Protein AF-F9Q895-F1 (afdb_monomer_lite)

InterPro domains:
  IPR038515 Two-component sensor protein CpxA, periplasmic domain superfamily [G3DSA:3.30.450.210] (34-149)

Organism: NCBI:txid1035188

Sequence (151 aa):
MRYKLINFNHLTVRTFSVFWFSFLTLVAMLVALPYFDTRTYSALNESEIAFYQKKLVESIRSNKIKAIISGVPVLPSDRFDAARPVLIDTKTHQIMGALNSEKLDLIRFAENTDSFSPPKRKNFRDLQIAGPFPLYVDEAEDPYSLFFFPM

Radius of gyration: 25.28 Å; chains: 1; bounding box: 60×27×83 Å

Structure (mmCIF, N/CA/C/O backbone):
data_AF-F9Q895-F1
#
_entry.id   AF-F9Q895-F1
#
loop_
_atom_site.group_PDB
_atom_site.id
_atom_site.type_symbol
_atom_site.label_atom_id
_atom_site.label_alt_id
_atom_site.label_comp_id
_atom_site.label_asym_id
_atom_site.label_entity_id
_atom_site.label_seq_id
_atom_site.pdbx_PDB_ins_code
_atom_site.Cartn_x
_atom_site.Cartn_y
_atom_site.Cartn_z
_atom_site.occupancy
_atom_site.B_iso_or_equiv
_atom_site.auth_seq_id
_atom_site.auth_comp_id
_atom_site.auth_asym_id
_atom_site.auth_atom_id
_atom_site.pdbx_PDB_model_num
ATOM 1 N N . MET A 1 1 ? 28.840 11.757 -63.964 1.00 45.25 1 MET A N 1
ATOM 2 C CA . MET A 1 1 ? 28.764 11.948 -62.498 1.00 45.25 1 MET A CA 1
ATOM 3 C C . MET A 1 1 ? 29.198 10.636 -61.851 1.00 45.25 1 MET A C 1
ATOM 5 O O . MET A 1 1 ? 28.571 9.621 -62.114 1.00 45.25 1 MET A O 1
ATOM 9 N N . ARG A 1 2 ? 30.351 10.591 -61.172 1.00 44.59 2 ARG A N 1
ATOM 10 C CA . ARG A 1 2 ? 30.996 9.336 -60.739 1.00 44.59 2 ARG A CA 1
ATOM 11 C C . ARG A 1 2 ? 30.707 9.133 -59.249 1.00 44.59 2 ARG A C 1
ATOM 13 O O . ARG A 1 2 ? 31.228 9.882 -58.430 1.00 44.59 2 ARG A O 1
ATOM 20 N N . TYR A 1 3 ? 29.844 8.177 -58.906 1.00 60.66 3 TYR A N 1
ATOM 21 C CA . TYR A 1 3 ? 29.519 7.868 -57.512 1.00 60.66 3 TYR A CA 1
ATOM 22 C C . TYR A 1 3 ? 30.757 7.294 -56.818 1.00 60.66 3 TYR A C 1
ATOM 24 O O . TYR A 1 3 ? 31.289 6.257 -57.216 1.00 60.66 3 TYR A O 1
ATOM 32 N N . LYS A 1 4 ? 31.256 8.003 -55.805 1.00 57.25 4 LYS A N 1
ATOM 33 C CA . LYS A 1 4 ? 32.358 7.544 -54.960 1.00 57.25 4 LYS A CA 1
ATOM 34 C C . LYS A 1 4 ? 31.756 6.588 -53.927 1.00 57.25 4 LYS A C 1
ATOM 36 O O . LYS A 1 4 ? 31.153 7.036 -52.958 1.00 57.25 4 LYS A O 1
ATOM 41 N N . LEU A 1 5 ? 31.863 5.282 -54.168 1.00 60.59 5 LEU A N 1
ATOM 42 C CA . LEU A 1 5 ? 31.516 4.263 -53.175 1.00 60.59 5 LEU A CA 1
ATOM 43 C C . LEU A 1 5 ? 32.446 4.450 -51.971 1.00 60.59 5 LEU A C 1
ATOM 45 O O . LEU A 1 5 ? 33.668 4.380 -52.104 1.00 60.59 5 LEU A O 1
ATOM 49 N N . ILE A 1 6 ? 31.871 4.774 -50.816 1.00 63.62 6 ILE A N 1
ATOM 50 C CA . ILE A 1 6 ? 32.611 4.929 -49.566 1.00 63.62 6 ILE A CA 1
ATOM 51 C C . ILE A 1 6 ? 33.149 3.543 -49.199 1.00 63.62 6 ILE A C 1
ATOM 53 O O . ILE A 1 6 ? 32.381 2.646 -48.861 1.00 63.62 6 ILE A O 1
ATOM 57 N N . ASN A 1 7 ? 34.463 3.347 -49.312 1.00 65.44 7 ASN A N 1
ATOM 58 C CA . ASN A 1 7 ? 35.105 2.095 -48.928 1.00 65.44 7 ASN A CA 1
ATOM 59 C C . ASN A 1 7 ? 35.292 2.098 -47.405 1.00 65.44 7 ASN A C 1
ATOM 61 O O . ASN A 1 7 ? 36.254 2.666 -46.887 1.00 65.44 7 ASN A O 1
ATOM 65 N N . PHE A 1 8 ? 34.316 1.558 -46.679 1.00 63.22 8 PHE A N 1
ATOM 66 C CA . PHE A 1 8 ? 34.379 1.466 -45.226 1.00 63.22 8 PHE A CA 1
ATOM 67 C C . PHE A 1 8 ? 35.418 0.424 -44.805 1.00 63.22 8 PHE A C 1
ATOM 69 O O . PHE A 1 8 ? 35.373 -0.724 -45.245 1.00 63.22 8 PHE A O 1
ATOM 76 N N . ASN A 1 9 ? 36.337 0.800 -43.912 1.00 77.25 9 ASN A N 1
ATOM 77 C CA . ASN A 1 9 ? 37.245 -0.169 -43.310 1.00 77.25 9 ASN A CA 1
ATOM 78 C C . ASN A 1 9 ? 36.428 -1.165 -42.472 1.00 77.25 9 ASN A C 1
ATOM 80 O O . ASN A 1 9 ? 35.860 -0.805 -41.439 1.00 77.25 9 ASN A O 1
ATOM 84 N N . HIS A 1 10 ? 36.381 -2.417 -42.928 1.00 78.38 10 HIS A N 1
ATOM 85 C CA . HIS A 1 10 ? 35.595 -3.488 -42.320 1.00 78.38 10 HIS A CA 1
ATOM 86 C C . HIS A 1 10 ? 35.964 -3.727 -40.847 1.00 78.38 10 HIS A C 1
ATOM 88 O O . HIS A 1 10 ? 35.090 -4.013 -40.030 1.00 78.38 10 HIS A O 1
ATOM 94 N N . LEU A 1 11 ? 37.241 -3.553 -40.478 1.00 79.88 11 LEU A N 1
ATOM 95 C CA . LEU A 1 11 ? 37.683 -3.681 -39.089 1.00 79.88 11 LEU A CA 1
ATOM 96 C C . LEU A 1 11 ? 37.137 -2.537 -38.227 1.00 79.88 11 LEU A C 1
ATOM 98 O O . LEU A 1 11 ? 36.615 -2.776 -37.143 1.00 79.88 11 LEU A O 1
ATOM 102 N N . THR A 1 12 ? 37.200 -1.304 -38.732 1.00 85.19 12 THR A N 1
ATOM 103 C CA . THR A 1 12 ? 36.666 -0.122 -38.046 1.00 85.19 12 THR A CA 1
ATOM 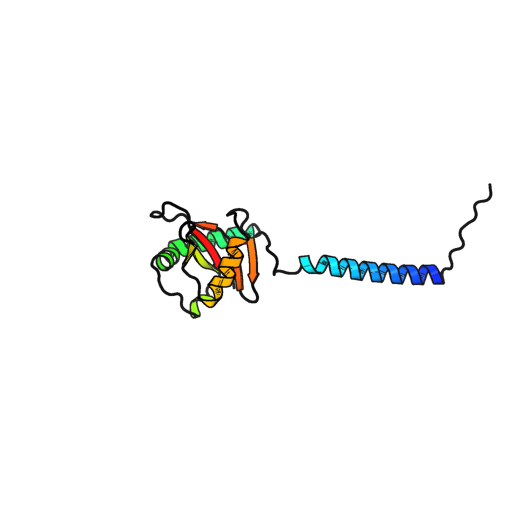104 C C . THR A 1 12 ? 35.158 -0.235 -37.858 1.00 85.19 12 THR A C 1
ATOM 106 O O . THR A 1 12 ? 34.683 -0.066 -36.740 1.00 85.19 12 THR A O 1
ATOM 109 N N . VAL A 1 13 ? 34.407 -0.586 -38.908 1.00 86.31 13 VAL A N 1
ATOM 110 C CA . VAL A 1 13 ? 32.948 -0.751 -38.812 1.00 86.31 13 VAL A CA 1
ATOM 111 C C . VAL A 1 13 ? 32.591 -1.844 -37.812 1.00 86.31 13 VAL A C 1
ATOM 113 O O . VAL A 1 13 ? 31.772 -1.601 -36.936 1.00 86.31 13 VAL A O 1
ATOM 116 N N . ARG A 1 14 ? 33.252 -3.008 -37.862 1.00 85.38 14 ARG A N 1
ATOM 117 C CA . ARG A 1 14 ? 32.996 -4.107 -36.920 1.00 85.38 14 ARG A CA 1
ATOM 118 C C . ARG A 1 14 ? 33.216 -3.681 -35.468 1.00 85.38 14 ARG A C 1
ATOM 120 O O . ARG A 1 14 ? 32.357 -3.936 -34.628 1.00 85.38 14 ARG A O 1
ATOM 127 N N . THR A 1 15 ? 34.334 -3.019 -35.176 1.00 89.12 15 THR A N 1
ATOM 128 C CA . THR A 1 15 ? 34.650 -2.560 -33.816 1.00 89.12 15 THR A CA 1
ATOM 129 C C . THR A 1 15 ? 33.660 -1.499 -33.340 1.00 89.12 15 THR A C 1
ATOM 131 O O . THR A 1 15 ? 33.139 -1.608 -32.232 1.00 89.12 15 THR A O 1
ATOM 134 N N . PHE A 1 16 ? 33.339 -0.512 -34.182 1.00 93.06 16 PHE A N 1
ATOM 135 C CA . PHE A 1 16 ? 32.357 0.520 -33.848 1.00 93.06 16 PHE A CA 1
ATOM 136 C C . PHE A 1 16 ? 30.956 -0.064 -33.640 1.00 93.06 16 PHE A C 1
ATOM 138 O O . PHE A 1 16 ? 30.285 0.317 -32.687 1.00 93.06 16 PHE A O 1
ATOM 145 N N . SER A 1 17 ? 30.515 -1.009 -34.474 1.00 91.69 17 SER A N 1
ATOM 146 C CA . SER A 1 17 ? 29.210 -1.660 -34.324 1.00 91.69 17 SER A CA 1
ATOM 147 C C . SER A 1 17 ? 29.106 -2.441 -33.019 1.00 91.69 17 SER A C 1
ATOM 149 O O . SER A 1 17 ? 28.112 -2.297 -32.314 1.00 91.69 17 SER A O 1
ATOM 151 N N . VAL A 1 18 ? 30.130 -3.227 -32.662 1.00 94.44 18 VAL A N 1
ATOM 152 C CA . VAL A 1 18 ? 30.142 -3.972 -31.392 1.00 94.44 18 VAL A CA 1
ATOM 153 C C . VAL A 1 18 ? 30.139 -3.012 -30.203 1.00 94.44 18 VAL A C 1
ATOM 155 O O . VAL A 1 18 ? 29.366 -3.213 -29.265 1.00 94.44 18 VAL A O 1
ATOM 158 N N . PHE A 1 19 ? 30.946 -1.947 -30.253 1.00 95.81 19 PHE A N 1
ATOM 159 C CA . PHE A 1 19 ? 30.968 -0.917 -29.215 1.00 95.81 19 PHE A CA 1
ATOM 160 C C . PHE A 1 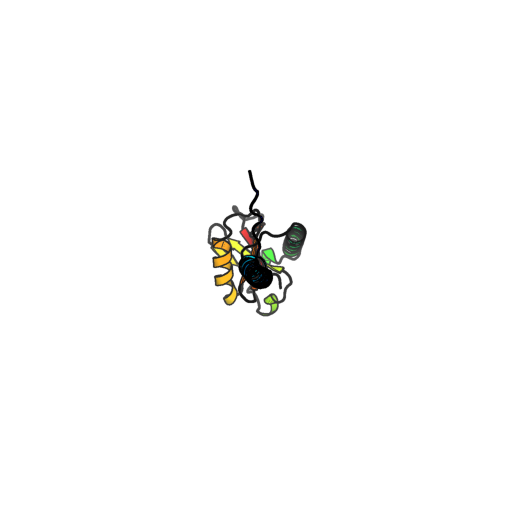19 ? 29.596 -0.258 -29.035 1.00 95.81 19 PHE A C 1
ATOM 162 O O . PHE A 1 19 ? 29.053 -0.275 -27.933 1.00 95.81 19 PHE A O 1
ATOM 169 N N . TRP A 1 20 ? 29.009 0.274 -30.110 1.00 96.19 20 TRP A N 1
ATOM 170 C CA . TRP A 1 20 ? 27.722 0.964 -30.049 1.00 96.19 20 TRP A CA 1
ATOM 171 C C . TRP A 1 20 ? 26.590 0.041 -29.619 1.00 96.19 20 TRP A C 1
ATOM 173 O O . TRP A 1 20 ? 25.757 0.446 -28.815 1.00 96.19 20 TRP A O 1
ATOM 183 N N . PHE A 1 21 ? 26.578 -1.207 -30.091 1.00 97.06 21 PHE A N 1
ATOM 184 C CA . PHE A 1 21 ? 25.585 -2.188 -29.665 1.00 97.06 21 PHE A CA 1
ATOM 185 C C . PHE A 1 21 ? 25.692 -2.484 -28.165 1.00 97.06 21 PHE A C 1
ATOM 187 O O . PHE A 1 21 ? 24.688 -2.470 -27.452 1.00 97.06 21 PHE A O 1
ATOM 194 N N . SER A 1 22 ? 26.914 -2.688 -27.668 1.00 96.25 22 SER A N 1
ATOM 195 C CA . SER A 1 22 ? 27.167 -2.952 -26.247 1.00 96.25 22 SER A CA 1
ATOM 196 C C . SER A 1 22 ? 26.784 -1.746 -25.387 1.00 96.25 22 SER A C 1
ATOM 198 O O . SER A 1 22 ? 26.099 -1.892 -24.378 1.00 96.25 22 SER A O 1
ATOM 200 N N . PHE A 1 23 ? 27.162 -0.542 -25.822 1.00 97.12 23 PHE A N 1
ATOM 201 C CA . PHE A 1 23 ? 26.826 0.710 -25.154 1.00 97.12 23 PHE A CA 1
ATOM 202 C C . PHE A 1 23 ? 25.311 0.937 -25.090 1.00 97.12 23 PHE A C 1
ATOM 204 O O . PHE A 1 23 ? 24.777 1.184 -24.012 1.00 97.12 23 PHE A O 1
ATOM 211 N N . LEU A 1 24 ? 24.602 0.791 -26.213 1.00 97.50 24 LEU A N 1
ATOM 212 C CA . LEU A 1 24 ? 23.147 0.943 -26.257 1.00 97.50 24 LEU A CA 1
ATOM 213 C C . LEU A 1 24 ? 22.443 -0.089 -25.378 1.00 97.50 24 LEU A C 1
ATOM 215 O O . LEU A 1 24 ? 21.482 0.255 -24.697 1.00 97.50 24 LEU A O 1
ATOM 219 N N . THR A 1 25 ? 22.944 -1.325 -25.344 1.00 96.31 25 THR A N 1
ATOM 220 C CA . THR A 1 25 ? 22.404 -2.374 -24.471 1.00 96.31 25 THR A CA 1
ATOM 221 C C . THR A 1 25 ? 22.542 -1.987 -22.997 1.00 96.31 25 THR A C 1
ATOM 223 O O . THR A 1 25 ? 21.574 -2.079 -22.245 1.00 96.31 25 THR A O 1
ATOM 226 N N . LEU A 1 26 ? 23.713 -1.488 -22.585 1.00 96.94 26 LEU A N 1
ATOM 227 C CA . LEU A 1 26 ? 23.945 -1.024 -21.213 1.00 96.94 26 LEU A CA 1
ATOM 228 C C . LEU A 1 26 ? 23.060 0.177 -20.850 1.00 96.94 26 LEU A C 1
ATOM 230 O O . LEU A 1 26 ? 22.472 0.196 -19.770 1.00 96.94 26 LEU A O 1
ATOM 234 N N . VAL A 1 27 ? 22.923 1.154 -21.751 1.00 96.81 27 VAL A N 1
ATOM 235 C CA . VAL A 1 27 ? 22.051 2.322 -21.543 1.00 96.81 27 VAL A CA 1
ATOM 236 C C . VAL A 1 27 ? 20.587 1.898 -21.434 1.00 96.81 27 VAL A C 1
ATOM 238 O O . VAL A 1 27 ? 19.897 2.333 -20.515 1.00 96.81 27 VAL A O 1
ATOM 241 N N . ALA A 1 28 ? 20.114 1.020 -22.321 1.00 95.31 28 ALA A N 1
ATOM 242 C CA . ALA A 1 28 ? 18.750 0.501 -22.277 1.00 95.31 28 ALA A CA 1
ATOM 243 C C . ALA A 1 28 ? 18.470 -0.233 -20.960 1.00 95.31 28 ALA A C 1
ATOM 245 O O . ALA A 1 28 ? 17.431 -0.008 -20.343 1.00 95.31 28 ALA A O 1
ATOM 246 N N . MET A 1 29 ? 19.416 -1.051 -20.488 1.00 94.19 29 MET A N 1
ATOM 247 C CA . MET A 1 29 ? 19.301 -1.728 -19.198 1.00 94.19 29 MET A CA 1
ATOM 248 C C . MET A 1 29 ? 19.214 -0.722 -18.045 1.00 94.19 29 MET A C 1
ATOM 250 O O . MET A 1 29 ? 18.317 -0.835 -17.216 1.00 94.19 29 MET A O 1
ATOM 254 N N . LEU A 1 30 ? 20.078 0.297 -18.022 1.00 92.38 30 LEU A N 1
ATOM 255 C CA . LEU A 1 30 ? 20.076 1.331 -16.984 1.00 92.38 30 LEU A CA 1
ATOM 256 C C . LEU A 1 30 ? 18.751 2.111 -16.933 1.00 92.38 30 LEU A C 1
ATOM 258 O O . LEU A 1 30 ? 18.239 2.377 -15.849 1.00 92.38 30 LEU A O 1
ATOM 262 N N . VAL A 1 31 ? 18.173 2.428 -18.093 1.00 90.00 31 VAL A N 1
ATOM 263 C CA . VAL A 1 31 ? 16.861 3.090 -18.196 1.00 90.00 31 VAL A CA 1
ATOM 264 C C . VAL A 1 31 ? 15.714 2.156 -17.795 1.00 90.00 31 VAL A C 1
ATOM 266 O O . VAL A 1 31 ? 14.707 2.624 -17.270 1.00 90.00 31 VAL A O 1
ATOM 269 N N . ALA A 1 32 ? 15.850 0.847 -18.014 1.00 87.69 32 ALA A N 1
ATOM 270 C CA . ALA A 1 32 ? 14.832 -0.139 -17.664 1.00 87.69 32 ALA A CA 1
ATOM 271 C C . ALA A 1 32 ? 14.810 -0.487 -16.163 1.00 87.69 32 ALA A C 1
ATOM 273 O O . ALA A 1 32 ? 13.747 -0.817 -15.642 1.00 87.69 32 ALA A O 1
ATOM 274 N N . LEU A 1 33 ? 15.944 -0.390 -15.453 1.00 84.00 33 LEU A N 1
ATOM 275 C CA . LEU A 1 33 ? 16.060 -0.765 -14.033 1.00 84.00 33 LEU A CA 1
ATOM 276 C C . LEU A 1 33 ? 14.961 -0.179 -13.117 1.00 84.00 33 LEU A C 1
ATOM 278 O O . LEU A 1 33 ? 14.390 -0.955 -12.351 1.00 84.00 33 LEU A O 1
ATOM 282 N N . PRO A 1 34 ? 14.599 1.121 -13.187 1.00 78.00 34 PRO A N 1
ATOM 283 C CA . PRO A 1 34 ? 13.566 1.695 -12.321 1.00 78.00 34 PRO A CA 1
ATOM 284 C C . PRO A 1 34 ? 12.183 1.060 -12.499 1.00 78.00 34 PRO A C 1
ATOM 286 O O . PRO A 1 34 ? 11.412 1.010 -11.546 1.00 78.00 34 PRO A O 1
ATOM 289 N N . TYR A 1 35 ? 11.866 0.544 -13.691 1.00 74.81 35 TYR A N 1
ATOM 290 C CA . TYR A 1 35 ? 10.574 -0.095 -13.966 1.00 74.81 35 TYR A CA 1
ATOM 291 C C . TYR A 1 35 ? 10.432 -1.461 -13.288 1.00 74.81 35 TYR A C 1
ATOM 293 O O . TYR A 1 35 ? 9.314 -1.917 -13.056 1.00 74.81 35 TYR A O 1
ATOM 301 N N . PHE A 1 36 ? 11.550 -2.103 -12.948 1.00 72.12 36 PHE A N 1
ATOM 302 C CA . PHE A 1 36 ? 11.567 -3.337 -12.165 1.00 72.12 36 PHE A CA 1
ATOM 303 C C . PHE A 1 36 ? 11.652 -3.073 -10.654 1.00 72.12 36 PHE A C 1
ATOM 305 O O . PHE A 1 36 ? 11.557 -4.014 -9.864 1.00 72.12 36 PHE A O 1
ATOM 312 N N . ASP A 1 37 ? 11.806 -1.814 -10.226 1.00 71.88 37 ASP A N 1
ATOM 313 C CA . ASP A 1 37 ? 11.862 -1.463 -8.811 1.00 71.88 37 ASP A CA 1
ATOM 314 C C . ASP A 1 37 ? 10.454 -1.282 -8.212 1.00 71.88 37 ASP A C 1
ATOM 316 O O . ASP A 1 37 ? 9.783 -0.256 -8.359 1.00 71.88 37 ASP A O 1
ATOM 320 N N . THR A 1 38 ? 10.026 -2.300 -7.464 1.00 66.50 38 THR A N 1
ATOM 321 C CA . THR A 1 38 ? 8.761 -2.335 -6.699 1.00 66.50 38 THR A CA 1
ATOM 322 C C . THR A 1 38 ? 8.670 -1.319 -5.549 1.00 66.50 38 THR A C 1
ATOM 324 O O . THR A 1 38 ? 7.631 -1.211 -4.895 1.00 66.50 38 THR A O 1
ATOM 327 N N . ARG A 1 39 ? 9.739 -0.559 -5.275 1.00 77.50 39 ARG A N 1
ATOM 328 C CA . ARG A 1 39 ? 9.747 0.532 -4.281 1.00 77.50 39 ARG A CA 1
ATOM 329 C C . ARG A 1 39 ? 9.067 1.806 -4.785 1.00 77.50 39 ARG A C 1
ATOM 331 O O . ARG A 1 39 ? 8.889 2.755 -4.018 1.00 77.50 39 ARG A O 1
ATOM 338 N N . THR A 1 40 ? 8.698 1.851 -6.062 1.00 82.75 40 THR A N 1
ATOM 339 C CA . THR A 1 40 ? 7.926 2.947 -6.655 1.00 82.75 40 THR A CA 1
ATOM 340 C C . THR A 1 40 ? 6.426 2.783 -6.386 1.00 82.75 40 THR A C 1
ATOM 342 O O . THR A 1 40 ? 5.935 1.679 -6.149 1.00 82.75 40 THR A O 1
ATOM 345 N N . TYR A 1 41 ? 5.678 3.892 -6.388 1.00 85.12 41 TYR A N 1
ATOM 346 C CA . TYR A 1 41 ? 4.218 3.827 -6.310 1.00 85.12 41 TYR A CA 1
ATOM 347 C C . TYR A 1 41 ? 3.679 3.266 -7.625 1.00 85.12 41 TYR A C 1
ATOM 349 O O . TYR A 1 41 ? 3.837 3.888 -8.674 1.00 85.12 41 TYR A O 1
ATOM 357 N N . SER A 1 42 ? 3.017 2.117 -7.563 1.00 86.75 42 SER A N 1
ATOM 358 C CA . SER A 1 42 ? 2.378 1.485 -8.719 1.00 86.75 42 SER A CA 1
ATOM 359 C C . SER A 1 42 ? 0.877 1.375 -8.490 1.00 86.75 42 SER A C 1
ATOM 361 O O . SER A 1 42 ? 0.441 1.158 -7.363 1.00 86.75 42 SER A O 1
ATOM 363 N N . ALA A 1 43 ? 0.069 1.565 -9.532 1.00 88.31 43 ALA A N 1
ATOM 364 C CA . ALA A 1 43 ? -1.367 1.315 -9.436 1.00 88.31 43 ALA A CA 1
ATOM 365 C C . ALA A 1 43 ? -1.621 -0.185 -9.224 1.00 88.31 43 ALA A C 1
ATOM 367 O O . ALA A 1 43 ? -0.883 -1.017 -9.759 1.00 88.31 43 ALA A O 1
ATOM 368 N N . LEU A 1 44 ? -2.653 -0.528 -8.452 1.00 87.81 44 LEU A N 1
ATOM 369 C CA . LEU A 1 44 ? -3.083 -1.921 -8.337 1.00 87.81 44 LEU A CA 1
ATOM 370 C C . LEU A 1 44 ? -3.709 -2.393 -9.650 1.00 87.81 44 LEU A C 1
ATOM 372 O O . LEU A 1 44 ? -4.411 -1.637 -10.325 1.00 87.81 44 LEU A O 1
ATOM 376 N N . ASN A 1 45 ? -3.502 -3.666 -9.979 1.00 89.69 45 ASN A N 1
ATOM 377 C CA . ASN A 1 45 ? -4.226 -4.305 -11.072 1.00 89.69 45 ASN A CA 1
ATOM 378 C C . ASN A 1 45 ? -5.659 -4.703 -10.645 1.00 89.69 45 ASN A C 1
ATOM 380 O O . ASN A 1 45 ? -5.984 -4.747 -9.458 1.00 89.69 45 ASN A O 1
ATOM 384 N N . GLU A 1 46 ? -6.524 -5.037 -11.605 1.00 89.38 46 GLU A N 1
ATOM 385 C CA . GLU A 1 46 ? -7.925 -5.397 -11.321 1.00 89.38 46 GLU A CA 1
ATOM 386 C C . GLU A 1 46 ? -8.065 -6.609 -10.386 1.00 89.38 46 GLU A C 1
ATOM 388 O O . GLU A 1 46 ? -8.926 -6.619 -9.506 1.00 89.38 46 GLU A O 1
ATOM 393 N N . SER A 1 47 ? -7.199 -7.618 -10.528 1.00 90.38 47 SER A N 1
ATOM 394 C CA . SER A 1 47 ? -7.234 -8.818 -9.681 1.00 90.38 47 SER A CA 1
ATOM 395 C C . SER A 1 47 ? -6.859 -8.529 -8.222 1.00 90.38 47 SER A C 1
ATOM 397 O O . SER A 1 47 ? -7.459 -9.087 -7.305 1.00 90.38 47 SER A O 1
ATOM 399 N N . GLU A 1 48 ? -5.916 -7.612 -7.998 1.00 90.12 48 GLU A N 1
ATOM 400 C CA . GLU A 1 48 ? -5.508 -7.131 -6.682 1.00 90.12 48 GLU A CA 1
ATOM 401 C C . GLU A 1 48 ? -6.612 -6.284 -6.061 1.00 90.12 48 GLU A C 1
ATOM 403 O O . GLU A 1 48 ? -6.957 -6.486 -4.901 1.00 90.12 48 GLU A O 1
ATOM 408 N N . ILE A 1 49 ? -7.217 -5.379 -6.835 1.00 90.56 49 ILE A N 1
ATOM 409 C CA . ILE A 1 49 ? -8.364 -4.585 -6.378 1.00 90.56 49 ILE A CA 1
ATOM 410 C C . ILE A 1 49 ? -9.493 -5.517 -5.924 1.00 90.56 49 ILE A C 1
ATOM 412 O O . ILE A 1 49 ? -9.993 -5.365 -4.809 1.00 90.56 49 ILE A O 1
ATOM 416 N N . ALA A 1 50 ? -9.848 -6.521 -6.731 1.00 91.38 50 ALA A N 1
ATOM 417 C CA . ALA A 1 50 ? -10.868 -7.505 -6.376 1.00 91.38 50 ALA A CA 1
ATOM 418 C C . ALA A 1 50 ? -10.492 -8.307 -5.115 1.00 91.38 50 ALA A C 1
ATOM 420 O O . ALA A 1 50 ? -11.345 -8.569 -4.261 1.00 91.38 50 ALA A O 1
ATOM 421 N N . PHE A 1 51 ? -9.213 -8.666 -4.960 1.00 92.50 51 PHE A N 1
ATOM 422 C CA . PHE A 1 51 ? -8.706 -9.333 -3.761 1.00 92.50 51 PHE A CA 1
ATOM 423 C C . PHE A 1 51 ? -8.877 -8.466 -2.503 1.00 92.50 51 PHE A C 1
ATOM 425 O O . PHE A 1 51 ? -9.451 -8.935 -1.516 1.00 92.50 51 PHE A O 1
ATOM 432 N N . TYR A 1 52 ? -8.455 -7.199 -2.535 1.00 92.00 52 TYR A N 1
ATOM 433 C CA . TYR A 1 52 ? -8.585 -6.297 -1.386 1.00 92.00 52 TYR A CA 1
ATOM 434 C C . TYR A 1 52 ? -10.037 -5.935 -1.083 1.00 92.00 52 TYR A C 1
ATOM 436 O O . TYR A 1 52 ? -10.411 -5.867 0.084 1.00 92.00 52 TYR A O 1
ATOM 444 N N . GLN A 1 53 ? -10.892 -5.789 -2.096 1.00 91.00 53 GLN A N 1
ATOM 445 C CA . GLN A 1 53 ? -12.331 -5.605 -1.891 1.00 91.00 53 GLN A CA 1
ATOM 446 C C . GLN A 1 53 ? -12.961 -6.818 -1.194 1.00 91.00 53 GLN A C 1
ATOM 448 O O . GLN A 1 53 ? -13.732 -6.661 -0.246 1.00 91.00 53 GLN A O 1
ATOM 453 N N . LYS A 1 54 ? -12.589 -8.041 -1.594 1.00 92.50 54 LYS A N 1
ATOM 454 C CA . LYS A 1 54 ? -13.019 -9.262 -0.900 1.00 92.50 54 LYS A CA 1
ATOM 455 C C . LYS A 1 54 ? -12.544 -9.271 0.557 1.00 92.50 54 LYS A C 1
ATOM 457 O O . LYS A 1 54 ? -13.330 -9.596 1.447 1.00 92.50 54 LYS A O 1
ATOM 462 N N . LYS A 1 55 ? -11.289 -8.882 0.808 1.00 91.75 55 LYS A N 1
ATOM 463 C CA . LYS A 1 55 ? -10.706 -8.797 2.158 1.00 91.75 55 LYS A CA 1
ATOM 464 C C . LYS A 1 55 ? -11.332 -7.714 3.030 1.00 91.75 55 LYS A C 1
ATOM 466 O O . LYS A 1 55 ? -11.518 -7.937 4.227 1.00 91.75 55 LYS A O 1
ATOM 471 N N . LEU A 1 56 ? -11.726 -6.591 2.442 1.00 90.31 56 LEU A N 1
ATOM 472 C CA . LEU A 1 56 ? -12.504 -5.547 3.102 1.00 90.31 56 LEU A CA 1
ATOM 473 C C . LEU A 1 56 ? -13.837 -6.120 3.594 1.00 90.31 56 LEU A C 1
ATOM 475 O O . LEU A 1 56 ? -14.135 -6.043 4.785 1.00 90.31 56 LEU A O 1
ATOM 479 N N . VAL A 1 57 ? -14.602 -6.771 2.712 1.00 90.88 57 VAL A N 1
ATOM 480 C CA . VAL A 1 57 ? -15.898 -7.376 3.067 1.00 90.88 57 VAL A CA 1
ATOM 481 C C . VAL A 1 57 ? -15.741 -8.461 4.137 1.00 90.88 57 VAL A C 1
ATOM 483 O O . VAL A 1 57 ? -16.542 -8.528 5.069 1.00 90.88 57 VAL A O 1
ATOM 486 N N . GLU A 1 58 ? -14.704 -9.296 4.037 1.00 91.56 58 GLU A N 1
ATOM 487 C CA . GLU A 1 58 ? -14.378 -10.310 5.047 1.00 91.56 58 GLU A CA 1
ATOM 488 C C . GLU A 1 58 ? -14.099 -9.666 6.413 1.00 91.56 58 GLU A C 1
ATOM 490 O O . GLU A 1 58 ? -14.664 -10.095 7.417 1.00 91.56 58 GLU A O 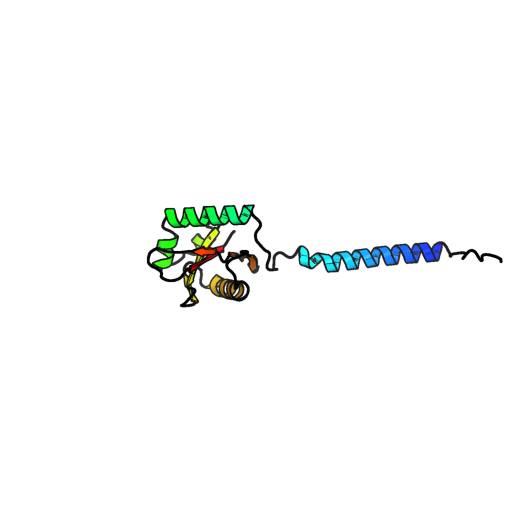1
ATOM 495 N N . SER A 1 59 ? -13.313 -8.587 6.437 1.00 88.12 59 SER A N 1
ATOM 496 C CA . SER A 1 59 ? -12.935 -7.868 7.660 1.00 88.12 59 SER A CA 1
ATOM 497 C C . SER A 1 59 ? -14.112 -7.152 8.326 1.00 88.12 59 SER A C 1
ATOM 499 O O . SER A 1 59 ? -14.162 -7.062 9.556 1.00 88.12 59 SER A O 1
ATOM 501 N N . ILE A 1 60 ? -15.069 -6.653 7.537 1.00 88.19 60 ILE A N 1
ATOM 502 C CA . ILE A 1 60 ? -16.330 -6.103 8.053 1.00 88.19 60 ILE A CA 1
ATOM 503 C C . ILE A 1 60 ? -17.154 -7.228 8.686 1.00 88.19 60 ILE A C 1
ATOM 505 O O . ILE A 1 60 ? -17.545 -7.129 9.847 1.00 88.19 60 ILE A O 1
ATOM 509 N N . ARG A 1 61 ? -17.361 -8.336 7.960 1.00 88.81 61 ARG A N 1
ATOM 510 C CA . ARG A 1 61 ? -18.161 -9.478 8.439 1.00 88.81 61 ARG A CA 1
ATOM 511 C C . ARG A 1 61 ? -17.579 -10.134 9.687 1.00 88.81 61 ARG A C 1
ATOM 513 O O . ARG A 1 61 ? -18.330 -10.576 10.548 1.00 88.81 61 ARG A O 1
ATOM 520 N N . SER A 1 62 ? -16.255 -10.192 9.796 1.00 88.62 62 SER A N 1
ATOM 521 C CA . SER A 1 62 ? -15.561 -10.765 10.949 1.00 88.62 62 SER A CA 1
ATOM 522 C C . SER A 1 62 ? -15.399 -9.784 12.117 1.00 88.62 62 SER A C 1
ATOM 524 O O . SER A 1 62 ? -14.653 -10.081 13.045 1.00 88.62 62 SER A O 1
ATOM 526 N N . ASN A 1 63 ? -16.029 -8.602 12.071 1.00 87.31 63 ASN A N 1
ATOM 527 C CA . ASN A 1 63 ? -15.906 -7.529 13.066 1.00 87.31 63 ASN A CA 1
ATOM 528 C C . ASN A 1 63 ? -14.474 -6.997 13.294 1.00 87.31 63 ASN A C 1
ATOM 530 O O . ASN A 1 63 ? -14.245 -6.267 14.258 1.00 87.31 63 ASN A O 1
ATOM 534 N N . LYS A 1 64 ? -13.510 -7.294 12.407 1.00 87.06 64 LYS A N 1
ATOM 535 C CA . LYS A 1 64 ? -12.123 -6.801 12.530 1.00 87.06 64 LYS A CA 1
ATOM 536 C C . LYS A 1 64 ? -12.070 -5.278 12.421 1.00 87.06 64 LYS A C 1
ATOM 538 O O . LYS A 1 64 ? -11.420 -4.628 13.230 1.00 87.06 64 LYS A O 1
ATOM 543 N N . ILE A 1 65 ? -12.816 -4.708 11.472 1.00 90.00 65 ILE A N 1
ATOM 544 C CA . ILE A 1 65 ? -12.933 -3.251 11.302 1.00 90.00 65 ILE A CA 1
ATOM 545 C C . ILE A 1 65 ? -13.488 -2.592 12.572 1.00 90.00 65 ILE A C 1
ATOM 547 O O . ILE A 1 65 ? -12.906 -1.637 13.079 1.00 90.00 65 ILE A O 1
ATOM 551 N N . LYS A 1 66 ? -14.564 -3.152 13.139 1.00 87.88 66 LYS A N 1
ATOM 552 C CA . LYS A 1 66 ? -15.172 -2.644 14.375 1.00 87.88 66 LYS A CA 1
ATOM 553 C C . LYS A 1 66 ? -14.209 -2.721 15.564 1.00 87.88 66 LYS A C 1
ATOM 555 O O . LYS A 1 66 ? -14.131 -1.775 16.343 1.00 87.88 66 LYS A O 1
ATOM 560 N N . ALA A 1 67 ? -13.450 -3.812 15.687 1.00 87.81 67 ALA A N 1
ATOM 561 C CA . ALA A 1 67 ? -12.437 -3.968 16.730 1.00 87.81 67 ALA A CA 1
ATOM 562 C C . ALA A 1 67 ? -11.326 -2.907 16.623 1.00 87.81 67 ALA A C 1
ATOM 564 O O . ALA A 1 67 ? -10.946 -2.314 17.631 1.00 87.81 67 ALA A O 1
ATOM 565 N N . ILE A 1 68 ? -10.858 -2.616 15.404 1.00 89.06 68 ILE A N 1
ATOM 566 C CA . ILE A 1 68 ? -9.844 -1.582 15.150 1.00 89.06 68 ILE A CA 1
ATOM 567 C C . ILE A 1 68 ? -10.355 -0.195 15.557 1.00 89.06 68 ILE A C 1
ATOM 569 O O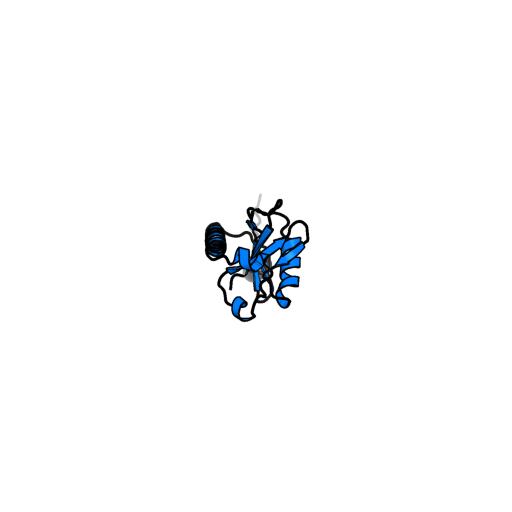 . ILE A 1 68 ? -9.657 0.522 16.271 1.00 89.06 68 ILE A O 1
ATOM 573 N N . ILE A 1 69 ? -11.578 0.159 15.150 1.00 86.62 69 ILE A N 1
ATOM 574 C CA . ILE A 1 69 ? -12.211 1.443 15.498 1.00 86.62 69 ILE A CA 1
ATOM 575 C C . ILE A 1 69 ? -12.416 1.562 17.015 1.00 86.62 69 ILE A C 1
ATOM 577 O O . ILE A 1 69 ? -12.235 2.630 17.588 1.00 86.62 69 ILE A O 1
ATOM 581 N N . SER A 1 70 ? -12.711 0.448 17.692 1.00 85.88 70 SER A N 1
ATOM 582 C CA . SER A 1 70 ? -12.860 0.401 19.155 1.00 85.88 70 SER A CA 1
ATOM 583 C C . SER A 1 70 ? -11.529 0.516 19.919 1.00 85.88 70 SER A C 1
ATOM 585 O O . SER A 1 70 ? -11.521 0.426 21.145 1.00 85.88 70 SER A O 1
ATOM 587 N N . GLY A 1 71 ? -10.396 0.680 19.225 1.00 82.69 71 GLY A N 1
ATOM 588 C CA . GLY A 1 71 ? -9.084 0.869 19.846 1.00 82.69 71 GLY A CA 1
ATOM 589 C C . GLY A 1 71 ? -8.443 -0.411 20.384 1.00 82.69 71 GLY A C 1
ATOM 590 O O . GLY A 1 71 ? -7.555 -0.332 21.234 1.00 82.69 71 GLY A O 1
ATOM 591 N N . VAL A 1 72 ? -8.870 -1.589 19.913 1.00 84.44 72 VAL A N 1
ATOM 592 C CA . VAL A 1 72 ? -8.252 -2.861 20.313 1.00 84.44 72 VAL A CA 1
ATOM 593 C C . VAL A 1 72 ? -6.766 -2.849 19.915 1.00 84.44 72 VAL A C 1
ATOM 595 O O . VAL A 1 72 ? -6.447 -2.561 18.757 1.00 84.44 72 VAL A O 1
ATOM 598 N N . PRO A 1 73 ? -5.838 -3.133 20.851 1.00 81.75 73 PRO A N 1
ATOM 599 C CA . PRO A 1 73 ? -4.414 -3.096 20.559 1.00 81.75 73 PRO A CA 1
ATOM 600 C C . PRO A 1 73 ? -4.038 -4.197 19.567 1.00 81.75 73 PRO A C 1
ATOM 602 O O . PRO A 1 73 ? -4.455 -5.345 19.704 1.00 81.75 73 PRO A O 1
ATOM 605 N N . VAL A 1 74 ? -3.205 -3.838 18.594 1.00 85.44 74 VAL A N 1
ATOM 606 C CA . VAL A 1 74 ? -2.664 -4.778 17.609 1.00 85.44 74 VAL A CA 1
ATOM 607 C C . VAL A 1 74 ? -1.489 -5.522 18.220 1.00 85.44 74 VAL A C 1
ATOM 609 O O . VAL A 1 74 ? -0.550 -4.906 18.735 1.00 85.44 74 VAL A O 1
ATOM 612 N N . LEU A 1 75 ? -1.525 -6.846 18.149 1.00 86.31 75 LEU A N 1
ATOM 613 C CA . LEU A 1 75 ? -0.469 -7.704 18.654 1.00 86.31 75 LEU A CA 1
ATOM 614 C C . LEU A 1 75 ? 0.628 -7.884 17.594 1.00 86.31 75 LEU A C 1
ATOM 616 O O . LEU A 1 75 ? 0.344 -7.908 16.397 1.00 86.31 75 LEU A O 1
ATOM 620 N N . PRO A 1 76 ? 1.896 -8.100 17.992 1.00 82.94 76 PRO A N 1
ATOM 621 C CA . PRO A 1 76 ? 2.967 -8.404 17.042 1.00 82.94 76 PRO A CA 1
ATOM 622 C C . PRO A 1 76 ? 2.703 -9.647 16.179 1.00 82.94 76 PRO A C 1
ATOM 624 O O . PRO A 1 76 ? 3.274 -9.761 15.099 1.00 82.94 76 PRO A O 1
ATOM 627 N N . SER A 1 77 ? 1.858 -10.579 16.634 1.00 83.44 77 SER A N 1
ATOM 628 C CA . SER A 1 77 ? 1.406 -11.740 15.855 1.00 83.44 77 SER A CA 1
ATOM 629 C C . SER A 1 77 ? 0.514 -11.359 14.674 1.00 83.44 77 SER A C 1
ATOM 631 O O . SER A 1 77 ? 0.529 -12.049 13.659 1.00 83.44 77 SER A O 1
ATOM 633 N N . ASP A 1 78 ? -0.209 -10.244 14.762 1.00 82.75 78 ASP A N 1
ATOM 634 C CA . ASP A 1 78 ? -1.165 -9.811 13.736 1.00 82.75 78 ASP A CA 1
ATOM 635 C C . ASP A 1 78 ? -0.460 -9.310 12.467 1.00 82.75 78 ASP A C 1
ATOM 637 O O . ASP A 1 78 ? -1.082 -9.146 11.420 1.00 82.75 78 ASP A O 1
ATOM 641 N N . ARG A 1 79 ? 0.868 -9.118 12.520 1.00 81.12 79 ARG A N 1
ATOM 642 C CA . ARG A 1 79 ? 1.700 -8.828 11.340 1.00 81.12 79 ARG A CA 1
ATOM 643 C C . ARG A 1 79 ? 1.665 -9.937 10.286 1.00 81.12 79 ARG A C 1
ATOM 645 O O . ARG A 1 79 ? 2.019 -9.683 9.146 1.00 81.12 79 ARG A O 1
ATOM 652 N N . PHE A 1 80 ? 1.300 -11.155 10.684 1.00 82.00 80 PHE A N 1
ATOM 653 C CA . PHE A 1 80 ? 1.248 -12.321 9.804 1.00 82.00 80 PHE A CA 1
ATOM 654 C C . PHE A 1 80 ? -0.134 -12.533 9.173 1.00 82.00 80 PHE A C 1
ATOM 656 O O . PHE A 1 80 ? -0.326 -13.498 8.437 1.00 82.00 80 PHE A O 1
ATOM 663 N N . ASP A 1 81 ? -1.108 -11.668 9.473 1.00 83.12 81 ASP A N 1
ATOM 664 C CA . ASP A 1 81 ? -2.423 -11.732 8.843 1.00 83.12 81 ASP A CA 1
ATOM 665 C C . ASP A 1 81 ? -2.330 -11.281 7.381 1.00 83.12 81 ASP A C 1
ATOM 667 O O . ASP A 1 81 ? -1.815 -10.205 7.065 1.00 83.12 81 ASP A O 1
ATOM 671 N N . ALA A 1 82 ? -2.837 -12.118 6.478 1.00 77.19 82 ALA A N 1
ATOM 672 C CA . ALA A 1 82 ? -2.795 -11.857 5.050 1.00 77.19 82 ALA A CA 1
ATOM 673 C C . ALA A 1 82 ? -3.741 -10.695 4.711 1.00 77.19 82 ALA A C 1
ATOM 675 O O . ALA A 1 82 ? -4.963 -10.871 4.689 1.00 77.19 82 ALA A O 1
ATOM 676 N N . ALA A 1 83 ? -3.154 -9.533 4.406 1.00 85.19 83 ALA A N 1
ATOM 677 C CA . ALA A 1 83 ? -3.843 -8.259 4.206 1.00 85.19 83 ALA A CA 1
ATOM 678 C C . ALA A 1 83 ? -4.509 -7.739 5.491 1.00 85.19 83 ALA A C 1
ATOM 680 O O . ALA A 1 83 ? -5.730 -7.579 5.558 1.00 85.19 83 ALA A O 1
ATOM 681 N N . ARG A 1 84 ? -3.693 -7.438 6.510 1.00 91.06 84 ARG A N 1
ATOM 682 C CA . ARG A 1 84 ? -4.173 -6.772 7.729 1.00 91.06 84 ARG A CA 1
ATOM 683 C C . ARG A 1 84 ? -4.746 -5.384 7.388 1.00 91.06 84 ARG A C 1
ATOM 685 O O . ARG A 1 84 ? -4.028 -4.585 6.779 1.00 91.06 84 ARG A O 1
ATOM 692 N N . PRO A 1 85 ? -6.000 -5.083 7.777 1.00 91.69 85 PRO A N 1
ATOM 693 C CA . PRO A 1 85 ? -6.598 -3.772 7.562 1.00 91.69 85 PRO A CA 1
ATOM 694 C C . PRO A 1 85 ? -6.050 -2.742 8.553 1.00 91.69 85 PRO A C 1
ATOM 696 O O . PRO A 1 85 ? -5.917 -3.015 9.746 1.00 91.69 85 PRO A O 1
ATOM 699 N N . VAL A 1 86 ? -5.781 -1.540 8.055 1.00 92.38 86 VAL A N 1
ATOM 700 C CA . VAL A 1 86 ? -5.315 -0.387 8.826 1.00 92.38 86 VAL A CA 1
ATOM 701 C C . VAL A 1 86 ? -6.099 0.839 8.390 1.00 92.38 86 VAL A C 1
ATOM 703 O O . VAL A 1 86 ? -6.281 1.070 7.199 1.00 92.38 86 VAL A O 1
ATOM 706 N N . LEU A 1 87 ? -6.580 1.623 9.347 1.00 91.62 87 LEU A N 1
ATOM 707 C CA . LEU A 1 87 ? -7.450 2.763 9.089 1.00 91.62 87 LEU A CA 1
ATOM 708 C C . LEU A 1 87 ? -6.733 4.067 9.412 1.00 91.62 87 LEU A C 1
ATOM 710 O O . LEU A 1 87 ? -6.029 4.164 10.419 1.00 91.62 87 LEU A O 1
ATOM 714 N N . ILE A 1 88 ? -6.966 5.072 8.577 1.00 90.44 88 ILE A N 1
ATOM 715 C CA . ILE A 1 88 ? -6.670 6.469 8.875 1.00 90.44 88 ILE A CA 1
ATOM 716 C C . ILE A 1 88 ? -7.982 7.239 8.807 1.00 90.44 88 ILE A C 1
ATOM 718 O O . ILE A 1 88 ? -8.701 7.180 7.809 1.00 90.44 88 ILE A O 1
ATOM 722 N N . ASP A 1 89 ? -8.295 7.949 9.879 1.00 87.69 89 ASP A N 1
ATOM 723 C CA . ASP A 1 89 ? -9.386 8.916 9.894 1.00 87.69 89 ASP A CA 1
ATOM 724 C C . ASP A 1 89 ? -9.021 10.129 9.024 1.00 87.69 89 ASP A C 1
ATOM 726 O O . ASP A 1 89 ? -7.964 10.734 9.201 1.00 87.69 89 ASP A O 1
ATOM 730 N N . THR A 1 90 ? -9.887 10.480 8.075 1.00 82.44 90 THR A N 1
ATOM 731 C CA . THR A 1 90 ? -9.668 11.582 7.125 1.00 82.44 90 THR A CA 1
ATOM 732 C C . THR A 1 90 ? -9.734 12.967 7.774 1.00 82.44 90 THR A C 1
ATOM 734 O O . THR A 1 90 ? -9.104 13.899 7.275 1.00 82.44 90 THR A O 1
ATOM 737 N N . LYS A 1 91 ? -10.434 13.118 8.905 1.00 81.81 91 LYS A N 1
ATOM 738 C CA . LYS A 1 91 ? -10.504 14.365 9.679 1.00 81.81 91 LYS A CA 1
ATOM 739 C C . LYS A 1 91 ? -9.365 14.446 10.686 1.00 81.81 91 LYS A C 1
ATOM 741 O O . LYS A 1 91 ? -8.596 15.407 10.696 1.00 81.81 91 LYS A O 1
ATOM 746 N N . THR A 1 92 ? -9.250 13.440 11.550 1.00 83.31 92 THR A N 1
ATOM 747 C CA . THR A 1 92 ? -8.324 13.494 12.696 1.00 83.31 92 THR A CA 1
ATOM 748 C C . THR A 1 92 ? -6.906 13.044 12.353 1.00 83.31 92 THR A C 1
ATOM 750 O O . THR A 1 92 ? -5.993 13.260 13.149 1.00 83.31 92 THR A O 1
ATOM 753 N N . HIS A 1 93 ? -6.705 12.421 11.184 1.00 84.31 93 HIS A N 1
ATOM 754 C CA . HIS A 1 93 ? -5.452 11.766 10.788 1.00 84.31 93 HIS A CA 1
ATOM 755 C C . HIS A 1 93 ? -4.993 10.700 11.798 1.00 84.31 93 HIS A C 1
ATOM 757 O O . HIS A 1 93 ? -3.822 10.312 11.843 1.00 84.31 93 HIS A O 1
ATOM 763 N N . GLN A 1 94 ? -5.920 10.199 12.622 1.00 88.06 94 GLN A N 1
ATOM 764 C CA . GLN A 1 94 ? -5.636 9.169 13.603 1.00 88.06 94 GLN A CA 1
ATOM 765 C C . GLN A 1 94 ? -5.472 7.816 12.911 1.00 88.06 94 GLN A C 1
ATOM 767 O O . GLN A 1 94 ? -6.345 7.360 12.174 1.00 88.06 94 GLN A O 1
ATOM 772 N N . ILE A 1 95 ? -4.348 7.156 13.194 1.00 90.12 95 ILE A N 1
ATOM 773 C CA . ILE A 1 95 ? -4.034 5.823 12.677 1.00 90.12 95 ILE A CA 1
ATOM 774 C C . ILE A 1 95 ? -4.534 4.764 13.657 1.00 90.12 95 ILE A C 1
ATOM 776 O O . ILE A 1 95 ? -4.142 4.757 14.828 1.00 90.12 95 ILE A O 1
ATOM 780 N N . MET A 1 96 ? -5.323 3.820 13.154 1.00 90.31 96 MET A N 1
ATOM 781 C CA . MET A 1 96 ? -5.888 2.704 13.907 1.00 90.31 96 MET A CA 1
ATOM 782 C C . MET A 1 96 ? -5.531 1.379 13.226 1.00 90.31 96 MET A C 1
ATOM 784 O O . MET A 1 96 ? -5.555 1.271 12.004 1.00 90.31 96 MET A O 1
ATOM 788 N N . GLY A 1 97 ? -5.193 0.350 14.005 1.00 87.62 97 GLY A N 1
ATOM 789 C CA . GLY A 1 97 ? -4.880 -0.977 13.454 1.00 87.62 97 GLY A CA 1
ATOM 790 C C . GLY A 1 97 ? -3.442 -1.155 12.938 1.00 87.62 97 GLY A C 1
ATOM 791 O O . GLY A 1 97 ? -3.111 -2.226 12.430 1.00 87.62 97 GLY A O 1
ATOM 792 N N . ALA A 1 98 ? -2.559 -0.162 13.121 1.00 90.06 98 ALA A N 1
ATOM 793 C CA . ALA A 1 98 ? -1.133 -0.244 12.773 1.00 90.06 98 ALA A CA 1
ATOM 794 C C . ALA A 1 98 ? -0.230 -0.424 14.006 1.00 90.06 98 ALA A C 1
ATOM 796 O O . ALA A 1 98 ? -0.479 0.171 15.060 1.00 90.06 98 ALA A O 1
ATOM 797 N N . LEU A 1 99 ? 0.876 -1.159 13.854 1.00 90.00 99 LEU A N 1
ATOM 798 C CA . LEU A 1 99 ? 1.943 -1.197 14.856 1.00 90.00 99 LEU A CA 1
ATOM 799 C C . LEU A 1 99 ? 2.711 0.132 14.845 1.00 90.00 99 LEU A C 1
ATOM 801 O O . LEU A 1 99 ? 2.816 0.803 13.819 1.00 90.00 99 LEU A O 1
ATOM 805 N N . ASN A 1 100 ? 3.315 0.509 15.976 1.00 87.69 100 ASN A N 1
ATOM 806 C CA . ASN A 1 100 ? 4.060 1.771 16.077 1.00 87.69 100 ASN A CA 1
ATOM 807 C C . ASN A 1 100 ? 5.222 1.876 15.073 1.00 87.69 100 ASN A C 1
ATOM 809 O O . ASN A 1 100 ? 5.504 2.969 14.593 1.00 87.69 100 ASN A O 1
ATOM 813 N N . SER A 1 101 ? 5.858 0.753 14.724 1.00 87.75 101 SER A N 1
ATOM 814 C CA . SER A 1 101 ? 6.929 0.697 13.722 1.00 87.75 101 SER A CA 1
ATOM 815 C C . SER A 1 101 ? 6.456 0.978 12.292 1.00 87.75 101 SER A C 1
ATOM 817 O O . SER A 1 101 ? 7.266 1.376 11.466 1.00 87.75 101 SER A O 1
ATOM 819 N N . GLU A 1 102 ? 5.169 0.783 11.996 1.00 90.06 102 GLU A N 1
ATOM 820 C CA . GLU A 1 102 ? 4.591 0.864 10.642 1.00 90.06 102 GLU A CA 1
ATOM 821 C C . GLU A 1 102 ? 3.958 2.230 10.364 1.00 90.06 102 GLU A C 1
ATOM 823 O O . GLU A 1 102 ? 3.819 2.640 9.213 1.00 90.06 102 GLU A O 1
ATOM 828 N N . LYS A 1 103 ? 3.586 2.961 11.424 1.00 90.69 103 LYS A N 1
ATOM 829 C CA . LYS A 1 103 ? 2.883 4.249 11.331 1.00 90.69 103 LYS A CA 1
ATOM 830 C C . LYS A 1 103 ? 3.616 5.254 10.448 1.00 90.69 103 LYS A C 1
ATOM 832 O O . LYS A 1 103 ? 2.985 5.920 9.639 1.00 90.69 103 LYS A O 1
ATOM 837 N N . LEU A 1 104 ? 4.939 5.351 10.573 1.00 91.00 104 LEU A N 1
ATOM 838 C CA . LEU A 1 104 ? 5.726 6.316 9.804 1.00 91.00 104 LEU A CA 1
ATOM 839 C C . LEU A 1 104 ? 5.771 5.976 8.304 1.00 91.00 104 LEU A C 1
ATOM 841 O O . LEU A 1 104 ? 5.752 6.878 7.469 1.00 91.00 104 LEU A O 1
ATOM 845 N N . ASP A 1 105 ? 5.808 4.692 7.943 1.00 91.12 105 ASP A N 1
ATOM 846 C CA . ASP A 1 105 ? 5.726 4.257 6.543 1.00 91.12 105 ASP A CA 1
ATOM 847 C C . ASP A 1 105 ? 4.332 4.505 5.966 1.00 91.12 105 ASP A C 1
ATOM 849 O O . ASP A 1 105 ? 4.206 5.003 4.848 1.00 91.12 105 ASP A O 1
ATOM 853 N N . LEU A 1 106 ? 3.294 4.250 6.764 1.00 90.81 106 LEU A N 1
ATOM 854 C CA . LEU A 1 106 ? 1.911 4.505 6.390 1.00 90.81 106 LEU A CA 1
ATOM 855 C C . LEU A 1 106 ? 1.618 5.994 6.169 1.00 90.81 106 LEU A C 1
ATOM 857 O O . LEU A 1 106 ? 0.993 6.328 5.169 1.00 90.81 106 LEU A O 1
ATOM 861 N N . ILE A 1 107 ? 2.091 6.885 7.047 1.00 90.38 107 ILE A N 1
ATOM 862 C CA . ILE A 1 107 ? 1.934 8.342 6.875 1.00 90.38 107 ILE A CA 1
ATOM 863 C C . ILE A 1 107 ? 2.569 8.776 5.555 1.00 90.38 107 ILE A C 1
ATOM 865 O O . ILE A 1 107 ? 1.911 9.387 4.718 1.00 90.38 107 ILE A O 1
ATOM 869 N N . ARG A 1 108 ? 3.820 8.363 5.315 1.00 89.62 108 ARG A N 1
ATOM 870 C CA . ARG A 1 108 ? 4.520 8.661 4.058 1.00 89.62 108 ARG A CA 1
ATOM 871 C C . ARG A 1 108 ? 3.807 8.083 2.843 1.00 89.62 108 ARG A C 1
ATOM 873 O O . ARG A 1 108 ? 3.895 8.641 1.753 1.00 89.62 108 ARG A O 1
ATOM 880 N N . PHE A 1 109 ? 3.155 6.934 2.978 1.00 90.62 109 PHE A N 1
ATOM 881 C CA . PHE A 1 109 ? 2.340 6.387 1.905 1.00 90.62 109 PHE A CA 1
ATOM 882 C C . PHE A 1 109 ? 1.121 7.272 1.639 1.00 90.62 109 PHE A C 1
ATOM 884 O O . PHE A 1 109 ? 0.973 7.732 0.509 1.00 90.62 109 PHE A O 1
ATOM 891 N N . ALA A 1 110 ? 0.332 7.553 2.679 1.00 88.31 110 ALA A N 1
ATOM 892 C CA . ALA A 1 110 ? -0.916 8.305 2.613 1.00 88.31 110 ALA A CA 1
ATOM 893 C C . ALA A 1 110 ? -0.734 9.709 2.015 1.00 88.31 110 ALA A C 1
ATOM 895 O O . ALA A 1 110 ? -1.475 10.065 1.106 1.00 88.31 110 ALA A O 1
ATOM 896 N N . GLU A 1 111 ? 0.303 10.447 2.430 1.00 86.62 111 GLU A N 1
ATOM 897 C CA . GLU A 1 111 ? 0.641 11.788 1.910 1.00 86.62 111 GLU A CA 1
ATOM 898 C C . GLU A 1 111 ? 0.981 11.813 0.408 1.00 86.62 111 GLU A C 1
ATOM 900 O O . GLU A 1 111 ? 0.997 12.866 -0.213 1.00 86.62 111 GLU A O 1
ATOM 905 N N . ASN A 1 112 ? 1.313 10.663 -0.187 1.00 83.81 112 ASN A N 1
ATOM 906 C CA . ASN A 1 112 ? 1.627 10.549 -1.617 1.00 83.81 112 ASN A CA 1
ATOM 907 C C . ASN A 1 112 ? 0.484 9.902 -2.422 1.00 83.81 112 ASN A C 1
ATOM 909 O O . ASN A 1 112 ? 0.603 9.661 -3.632 1.00 83.81 112 ASN A O 1
ATOM 913 N N . THR A 1 113 ? -0.619 9.575 -1.751 1.00 75.31 113 THR A N 1
ATOM 914 C CA . THR A 1 113 ? -1.797 8.918 -2.313 1.00 75.31 113 THR A CA 1
ATOM 915 C C . THR A 1 113 ? -3.048 9.691 -1.913 1.00 75.31 113 THR A C 1
ATOM 917 O O . THR A 1 113 ? -3.916 9.165 -1.227 1.00 75.31 113 THR A O 1
ATOM 920 N N . ASP A 1 114 ? -3.133 10.947 -2.354 1.00 66.25 114 ASP A N 1
ATOM 921 C CA . ASP A 1 114 ? -4.242 11.856 -2.026 1.00 66.25 114 ASP A CA 1
ATOM 922 C C . ASP A 1 114 ? -5.604 11.429 -2.613 1.00 66.25 114 ASP A C 1
ATOM 924 O O . ASP A 1 114 ? -6.636 11.993 -2.254 1.00 66.25 114 ASP A O 1
ATOM 928 N N . SER A 1 115 ? -5.647 10.444 -3.525 1.00 70.81 115 SER A N 1
ATOM 929 C CA . SER A 1 115 ? -6.887 9.969 -4.154 1.00 70.81 115 SER A CA 1
ATOM 930 C C . SER A 1 115 ? -7.220 8.511 -3.813 1.00 70.81 115 SER A C 1
ATOM 932 O O . SER A 1 115 ? -6.373 7.623 -3.875 1.00 70.81 115 SER A O 1
ATOM 934 N N . PHE A 1 116 ? -8.505 8.250 -3.537 1.00 70.75 116 PHE A N 1
ATOM 935 C CA . PHE A 1 116 ? -9.085 6.904 -3.369 1.00 70.75 116 PHE A CA 1
ATOM 936 C C . PHE A 1 116 ? -9.144 6.084 -4.664 1.00 70.75 116 PHE A C 1
ATOM 938 O O . PHE A 1 116 ? -9.471 4.898 -4.646 1.00 70.75 116 PHE A O 1
ATOM 945 N N . SER A 1 117 ? -8.883 6.722 -5.805 1.00 74.94 117 SER A N 1
ATOM 946 C CA . SER A 1 117 ? -8.893 6.070 -7.105 1.00 74.94 117 SER A CA 1
ATOM 947 C C . SER A 1 117 ? -7.860 6.709 -8.039 1.00 74.94 117 SER A C 1
ATOM 949 O O . SER A 1 117 ? -7.841 7.940 -8.164 1.00 74.94 117 SER A O 1
ATOM 951 N N . PRO A 1 118 ? -7.009 5.908 -8.704 1.00 78.44 118 PRO A N 1
ATOM 952 C CA . PRO A 1 118 ? -6.825 4.469 -8.493 1.00 78.44 118 PRO A CA 1
ATOM 953 C C . PRO A 1 118 ? -6.029 4.182 -7.200 1.00 78.44 118 PRO A C 1
ATOM 955 O O . PRO A 1 118 ? -5.054 4.892 -6.931 1.00 78.44 118 PRO A O 1
ATOM 958 N N . PRO A 1 119 ? -6.377 3.136 -6.421 1.00 86.75 119 PRO A N 1
ATOM 959 C CA . PRO A 1 119 ? -5.554 2.712 -5.294 1.00 86.75 119 PRO A CA 1
ATOM 960 C C . PRO A 1 119 ? -4.166 2.295 -5.792 1.00 86.75 119 PRO A C 1
ATOM 962 O O . PRO A 1 119 ? -4.011 1.704 -6.869 1.00 86.75 119 PRO A O 1
ATOM 965 N N . LYS A 1 120 ? -3.143 2.599 -4.996 1.00 90.50 120 LYS A N 1
ATOM 966 C CA . LYS A 1 120 ? -1.741 2.310 -5.305 1.00 90.50 120 LYS A CA 1
ATOM 967 C C . LYS A 1 120 ? -1.159 1.315 -4.311 1.00 90.50 120 LYS A C 1
ATOM 969 O O . LYS A 1 120 ? -1.712 1.075 -3.241 1.00 90.50 120 LYS A O 1
ATOM 974 N N . ARG A 1 121 ? -0.020 0.738 -4.672 1.00 91.38 121 ARG A N 1
ATOM 975 C CA . ARG A 1 121 ? 0.831 -0.056 -3.792 1.00 91.38 121 ARG A CA 1
ATOM 976 C C . ARG A 1 121 ? 2.258 0.459 -3.828 1.00 91.38 121 ARG A C 1
ATOM 978 O O . ARG A 1 121 ? 2.707 1.000 -4.844 1.00 91.38 121 ARG A O 1
ATOM 985 N N . LYS A 1 122 ? 2.972 0.257 -2.728 1.00 90.31 122 LYS A N 1
ATOM 986 C CA . LYS A 1 122 ? 4.405 0.529 -2.622 1.00 90.31 122 LYS A CA 1
ATOM 987 C C . LYS A 1 122 ? 5.045 -0.364 -1.569 1.00 90.31 122 LYS A C 1
ATOM 989 O O . LYS A 1 122 ? 4.457 -0.593 -0.513 1.00 90.31 122 LYS A O 1
ATOM 994 N N . ASN A 1 123 ? 6.277 -0.787 -1.840 1.00 88.88 123 ASN A N 1
ATOM 995 C CA . ASN A 1 123 ? 7.101 -1.516 -0.884 1.00 88.88 123 ASN A CA 1
ATOM 996 C C . ASN A 1 123 ? 8.000 -0.553 -0.094 1.00 88.88 123 ASN A C 1
ATOM 998 O O . ASN A 1 123 ? 8.845 0.146 -0.659 1.00 88.88 123 ASN A O 1
ATOM 1002 N N . PHE A 1 124 ? 7.843 -0.549 1.225 1.00 85.25 124 PHE A N 1
ATOM 1003 C CA . PHE A 1 124 ? 8.711 0.099 2.201 1.00 85.25 124 PHE A CA 1
ATOM 1004 C C . PHE A 1 124 ? 9.587 -0.955 2.868 1.00 85.25 124 PHE A C 1
ATOM 1006 O O . PHE A 1 124 ? 9.217 -1.527 3.888 1.00 85.25 124 PHE A O 1
ATOM 1013 N N . ARG A 1 125 ? 10.780 -1.197 2.311 1.00 84.56 125 ARG A N 1
ATOM 1014 C CA . ARG A 1 125 ? 11.688 -2.257 2.789 1.00 84.56 125 ARG A CA 1
ATOM 1015 C C . ARG A 1 125 ? 10.969 -3.615 2.762 1.00 84.56 125 ARG A C 1
ATOM 1017 O O . ARG A 1 125 ? 10.775 -4.135 1.668 1.00 84.56 125 ARG A O 1
ATOM 1024 N N . ASP A 1 126 ? 10.531 -4.102 3.920 1.00 82.50 126 ASP A N 1
ATOM 1025 C CA . ASP A 1 126 ? 9.861 -5.391 4.117 1.00 82.50 126 ASP A CA 1
ATOM 1026 C C . ASP A 1 126 ? 8.339 -5.250 4.325 1.00 82.50 126 ASP A C 1
ATOM 1028 O O . ASP A 1 126 ? 7.653 -6.243 4.542 1.00 82.50 126 ASP A O 1
ATOM 1032 N N . LEU A 1 127 ? 7.802 -4.024 4.285 1.00 86.31 127 LEU A N 1
ATOM 1033 C CA . LEU A 1 127 ? 6.377 -3.731 4.439 1.00 86.31 127 LEU A CA 1
ATOM 1034 C C . LEU A 1 127 ? 5.799 -3.248 3.110 1.00 86.31 127 LEU A C 1
ATOM 1036 O O . LEU A 1 127 ? 6.155 -2.174 2.627 1.00 86.31 127 LEU A O 1
ATOM 1040 N N . GLN A 1 128 ? 4.870 -3.996 2.529 1.00 89.94 128 GLN A N 1
ATOM 1041 C CA . GLN A 1 128 ? 4.069 -3.501 1.416 1.00 89.94 128 GLN A CA 1
ATOM 1042 C C . GLN A 1 128 ? 2.795 -2.839 1.953 1.00 89.94 128 GLN A C 1
ATOM 1044 O O . GLN A 1 128 ? 2.177 -3.318 2.899 1.00 89.94 128 GLN A O 1
ATOM 1049 N N . ILE A 1 129 ? 2.411 -1.716 1.348 1.00 92.12 129 ILE A N 1
ATOM 1050 C CA . ILE A 1 129 ? 1.177 -0.993 1.673 1.00 92.12 129 ILE A CA 1
ATOM 1051 C C . ILE A 1 129 ? 0.356 -0.862 0.397 1.00 92.12 129 ILE A C 1
ATOM 1053 O O . ILE A 1 129 ? 0.902 -0.473 -0.637 1.00 92.12 129 ILE A O 1
ATOM 1057 N N . ALA A 1 130 ? -0.937 -1.177 0.477 1.00 92.31 130 ALA A N 1
ATOM 1058 C CA . ALA A 1 130 ? -1.902 -1.035 -0.608 1.00 92.31 130 ALA A CA 1
ATOM 1059 C C . ALA A 1 130 ? -3.103 -0.180 -0.174 1.00 92.31 130 ALA A C 1
ATOM 1061 O O . ALA A 1 130 ? -3.670 -0.396 0.897 1.00 92.31 130 ALA A O 1
ATOM 1062 N N . GLY A 1 131 ? -3.505 0.777 -1.011 1.00 91.56 131 GLY A N 1
ATOM 1063 C CA . GLY A 1 131 ? -4.628 1.682 -0.760 1.00 91.56 131 GLY A CA 1
ATOM 1064 C C . GLY A 1 131 ? -4.417 3.071 -1.379 1.00 91.56 131 GLY A C 1
ATOM 1065 O O . GLY A 1 131 ? -3.559 3.227 -2.251 1.00 91.56 131 GLY A O 1
ATOM 1066 N N . PRO A 1 132 ? -5.165 4.091 -0.934 1.00 91.50 132 PRO A N 1
ATOM 1067 C CA . PRO A 1 132 ? -6.281 4.015 0.011 1.00 91.50 132 PRO A CA 1
ATOM 1068 C C . PRO A 1 132 ? -7.557 3.444 -0.628 1.00 91.50 132 PRO A C 1
ATOM 1070 O O . PRO A 1 132 ? -7.820 3.645 -1.811 1.00 91.50 132 PRO A O 1
ATOM 1073 N N . PHE A 1 133 ? -8.372 2.766 0.178 1.00 90.31 133 PHE A N 1
ATOM 1074 C CA . PHE A 1 133 ? -9.736 2.347 -0.149 1.00 90.31 133 PHE A CA 1
ATOM 1075 C C . PHE A 1 133 ? -10.724 3.124 0.734 1.00 90.31 133 PHE A C 1
ATOM 1077 O O . PHE A 1 133 ? -10.477 3.248 1.933 1.00 90.31 133 PHE A O 1
ATOM 1084 N N . PRO A 1 134 ? -11.839 3.643 0.195 1.00 87.88 134 PRO A N 1
ATOM 1085 C CA . PRO A 1 134 ? -12.828 4.334 1.011 1.00 87.88 134 PRO A CA 1
ATOM 1086 C C . PRO A 1 134 ? -13.624 3.319 1.840 1.00 87.88 134 PRO A C 1
ATOM 1088 O O . PRO A 1 134 ? -14.144 2.337 1.304 1.00 87.88 134 PRO A O 1
ATOM 1091 N N . LEU A 1 135 ? -13.735 3.560 3.145 1.00 87.06 135 LEU A N 1
ATOM 1092 C CA . LEU A 1 135 ? -14.555 2.769 4.056 1.00 87.06 135 LEU A CA 1
ATOM 1093 C C . LEU A 1 135 ? -15.590 3.668 4.736 1.00 87.06 135 LEU A C 1
ATOM 1095 O O . LEU A 1 135 ? -15.240 4.523 5.546 1.00 87.06 135 LEU A O 1
ATOM 1099 N N . TYR A 1 136 ? -16.863 3.421 4.444 1.00 83.94 136 TYR A N 1
ATOM 1100 C CA . TYR A 1 136 ? -17.991 4.047 5.129 1.00 83.94 136 TYR A CA 1
ATOM 1101 C C . TYR A 1 136 ? -18.445 3.133 6.266 1.00 83.94 136 TYR A C 1
ATOM 1103 O O . TYR A 1 136 ? -18.688 1.945 6.049 1.00 83.94 136 TYR A O 1
ATOM 1111 N N . VAL A 1 137 ? -18.518 3.675 7.477 1.00 80.31 137 VAL A N 1
ATOM 1112 C CA . VAL A 1 137 ? -19.010 2.974 8.667 1.00 80.31 137 VAL A CA 1
ATOM 1113 C C . VAL A 1 137 ? -20.261 3.709 9.119 1.00 80.31 137 VAL A C 1
ATOM 1115 O O . VAL A 1 137 ? -20.233 4.931 9.172 1.00 80.31 137 VAL A O 1
ATOM 1118 N N . ASP A 1 138 ? -21.332 2.975 9.427 1.00 69.06 138 ASP A N 1
ATOM 1119 C CA . ASP A 1 138 ? -22.698 3.503 9.605 1.00 69.06 138 ASP A CA 1
ATOM 1120 C C . ASP A 1 138 ? -22.824 4.716 10.553 1.00 69.06 138 ASP A C 1
ATOM 1122 O O . ASP A 1 138 ? -23.746 5.513 10.408 1.00 69.06 138 ASP A O 1
ATOM 1126 N N . GLU A 1 139 ? -21.909 4.869 11.515 1.00 63.88 139 GLU A N 1
ATOM 1127 C CA . GLU A 1 139 ? -21.915 5.946 12.519 1.00 63.88 139 GLU A CA 1
ATOM 1128 C C . GLU A 1 139 ? -20.959 7.115 12.200 1.00 63.88 139 GLU A C 1
ATOM 1130 O O . GLU A 1 139 ? -20.955 8.114 12.918 1.00 63.88 139 GLU A O 1
ATOM 1135 N N . ALA A 1 140 ? -20.139 7.012 11.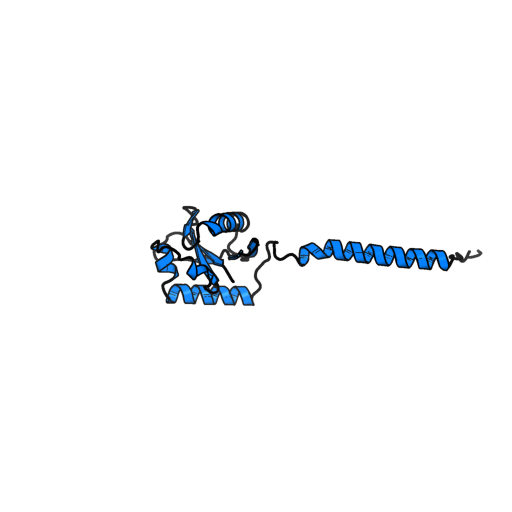150 1.00 65.50 140 ALA A N 1
ATOM 1136 C CA . ALA A 1 140 ? -19.160 8.030 10.779 1.00 65.50 140 ALA A CA 1
ATOM 1137 C C . ALA A 1 140 ? -19.691 8.929 9.654 1.00 65.50 140 ALA A C 1
ATOM 1139 O O . ALA A 1 140 ? -20.125 8.454 8.607 1.00 65.50 140 ALA A O 1
ATOM 1140 N N . GLU A 1 141 ? -19.625 10.243 9.870 1.00 66.88 141 GLU A N 1
ATOM 1141 C CA . GLU A 1 141 ? -20.046 11.255 8.890 1.00 66.88 141 GLU A CA 1
ATOM 1142 C C . GLU A 1 141 ? -19.107 11.303 7.667 1.00 66.88 141 GLU A C 1
ATOM 1144 O O . GLU A 1 141 ? -19.541 11.625 6.562 1.00 66.88 141 GLU A O 1
ATOM 1149 N N . ASP A 1 142 ? -17.842 10.905 7.846 1.00 76.62 142 ASP A N 1
ATOM 1150 C CA . ASP A 1 142 ? -16.813 10.875 6.803 1.00 76.62 142 ASP A CA 1
ATOM 1151 C C . ASP A 1 142 ? -16.233 9.474 6.612 1.00 76.62 142 ASP A C 1
ATOM 1153 O O . ASP A 1 142 ? -16.153 8.687 7.563 1.00 76.62 142 ASP A O 1
ATOM 1157 N N . PRO A 1 143 ? -15.774 9.150 5.389 1.00 84.12 143 PRO A N 1
ATOM 1158 C CA . PRO A 1 143 ? -15.117 7.883 5.138 1.00 84.12 143 PRO A CA 1
ATOM 1159 C C . PRO A 1 143 ? -13.764 7.804 5.848 1.00 84.12 143 PRO A C 1
ATOM 1161 O O . PRO A 1 143 ? -12.983 8.760 5.876 1.00 84.12 143 PRO A O 1
ATOM 1164 N N . TYR A 1 144 ? -13.443 6.606 6.327 1.00 87.69 144 TYR A N 1
ATOM 1165 C CA . TYR A 1 144 ? -12.086 6.240 6.703 1.00 87.69 144 TYR A CA 1
ATOM 1166 C C . TYR A 1 144 ? -11.277 5.869 5.459 1.00 87.69 144 TYR A C 1
ATOM 1168 O O . TYR A 1 144 ? -11.776 5.209 4.541 1.00 87.69 144 TYR A O 1
ATOM 1176 N N . SER A 1 145 ? -9.997 6.227 5.467 1.00 89.94 145 SER A N 1
ATOM 1177 C CA . SER A 1 145 ? -9.019 5.733 4.503 1.00 89.94 145 SER A CA 1
ATOM 1178 C C . SER A 1 145 ? -8.499 4.380 4.970 1.00 89.94 145 SER A C 1
ATOM 1180 O O . SER A 1 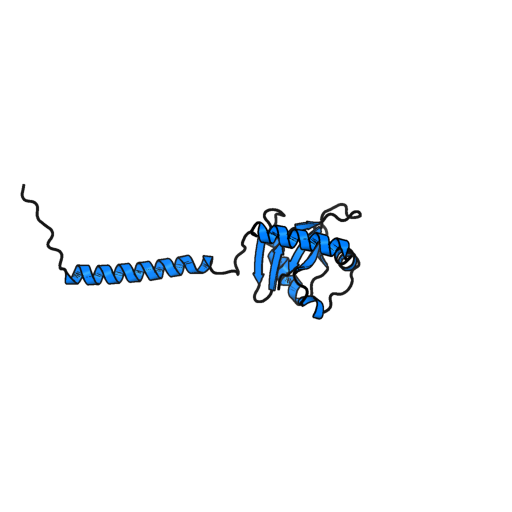145 ? -7.743 4.292 5.938 1.00 89.94 145 SER A O 1
ATOM 1182 N N . LEU A 1 146 ? -8.919 3.315 4.291 1.00 91.56 146 LEU A N 1
ATOM 1183 C CA . LEU A 1 146 ? -8.476 1.954 4.559 1.00 91.56 146 LEU A CA 1
ATOM 1184 C C . LEU A 1 146 ? -7.238 1.613 3.731 1.00 91.56 146 LEU A C 1
ATOM 1186 O O . LEU A 1 146 ? -7.204 1.780 2.513 1.00 91.56 146 LEU A O 1
ATOM 1190 N N . PHE A 1 147 ? -6.249 1.052 4.406 1.00 92.88 147 PHE A N 1
ATOM 1191 C CA . PHE A 1 147 ? -5.038 0.503 3.826 1.00 92.88 147 PHE A CA 1
ATOM 1192 C C . PHE A 1 147 ? -4.914 -0.965 4.214 1.00 92.88 147 PHE A C 1
ATOM 1194 O O . PHE A 1 147 ? -5.400 -1.395 5.261 1.00 92.88 147 PHE A O 1
ATOM 1201 N N . PHE A 1 148 ? -4.238 -1.731 3.372 1.00 93.06 148 PHE A N 1
ATOM 1202 C CA . PHE A 1 148 ? -3.905 -3.118 3.644 1.00 93.06 148 PHE A CA 1
ATOM 1203 C C . PHE A 1 148 ? -2.399 -3.298 3.672 1.00 93.06 148 PHE A C 1
ATOM 1205 O O . PHE A 1 148 ? -1.692 -2.750 2.823 1.00 93.06 148 PHE A O 1
ATOM 1212 N N . PHE A 1 149 ? -1.932 -4.100 4.627 1.00 90.81 149 PHE A N 1
ATOM 1213 C CA . PHE A 1 149 ? -0.561 -4.602 4.672 1.00 90.81 149 PHE A CA 1
ATOM 1214 C C . PHE A 1 149 ? -0.554 -6.046 4.156 1.00 90.81 149 PHE A C 1
ATOM 1216 O O . PHE A 1 149 ? -0.817 -6.973 4.928 1.00 90.81 149 PHE A O 1
ATOM 1223 N N . PRO A 1 150 ? -0.385 -6.255 2.837 1.00 78.25 150 PRO A N 1
ATOM 1224 C CA . PRO A 1 150 ? -0.126 -7.577 2.281 1.00 78.25 150 PRO A CA 1
ATOM 1225 C C . PRO A 1 150 ? 1.239 -8.087 2.754 1.00 78.25 150 PRO A C 1
ATOM 1227 O O . PRO A 1 150 ? 2.188 -7.314 2.907 1.00 78.25 150 PRO A O 1
ATOM 1230 N N . MET A 1 151 ? 1.295 -9.390 3.015 1.00 63.75 151 MET A N 1
ATOM 1231 C CA . MET A 1 151 ? 2.529 -10.103 3.340 1.00 63.75 151 MET A CA 1
ATOM 1232 C C . MET A 1 151 ? 3.366 -10.341 2.084 1.00 63.75 151 MET A C 1
ATOM 1234 O O . MET A 1 151 ? 2.751 -10.550 1.012 1.00 63.75 151 MET A O 1
#

Foldseek 3Di:
DDDDDPPDDPVVCVVVVVVVVVVVVVVVVVVCVVVPDLQDKAFDDPVVVVVVVVVVVVCVVVCVVVCQVVQPDADPVCLPPAWQKWWADPVPRDITRDDPVCSVVVVVVCVVPVDQPRWIWHDDPPWIKIGQHWADDPPDPGTIGMITTGD

pLDDT: mean 84.83, std 9.71, range [44.59, 97.5]

Secondary structure (DSSP, 8-state):
---------HHHHHHHHHHHHHHHHHHHHHHHGGGG-TTS-EEPPHHHHHHHHHHHHHHHHTTHHHHHHTTPPPPGGGGGSTTEEEEEETTT--EES--TTTHHHHHHHHTT---SSS-EEEEETTEEEEEEEEE--TT-SS-EEEEEE--